Protein AF-A0A1I7JGV8-F1 (afdb_monomer_lite)

Radius of gyration: 15.73 Å; chains: 1; bounding box: 42×39×40 Å

Sequence (143 aa):
MYENLFVYALLYSVGYDTIQQYRELLDAIVLANPKDYEAMELQDMSDKETILHTLAIMDSVDFDKDSFGQKLMGALKEIYEGISDITVFGNRMYELWNHLPGRFNMEEPFYTLSYADDCLSIGDEKQCRELYEKSFGFYGDCE

Secondary structure (DSSP, 8-state):
-THHHHHHHHHHHTT---HHHHHHHHHHHHHH-TT-HHHHHHHHS-HHHHHHHHHHHHHHS---HHHHHHHHHHHHHHHHHT-S-HHHHHHHHHHHHHTS-TTTTTSTTTGGGGTTTGGGGGT-HHHHHHHHHHHHHTTT---

Foldseek 3Di:
DCLLLLLLLLCVVLPHPSLVVNLVVLVVVCVVPVPPVLSVVLNPDDSVVSSVVSLVVQQVDDDDPLVSLLSNLQVLVVVVVPDPDVLSSLVSLLVSLVSHHPVPSVDPPNVLSNCLCVCVVVPPVVSSVVSSVCSSCVSVPPD

Structure (mmCIF, N/CA/C/O backbone):
data_AF-A0A1I7JGV8-F1
#
_entry.id   AF-A0A1I7JGV8-F1
#
loop_
_atom_site.group_PDB
_atom_site.id
_atom_site.type_symbol
_atom_site.label_atom_id
_atom_site.label_alt_id
_atom_site.label_comp_id
_atom_site.label_asym_id
_atom_site.label_entity_id
_atom_site.label_seq_id
_atom_site.pdbx_PDB_ins_code
_atom_site.Cartn_x
_atom_site.Cartn_y
_atom_site.Cartn_z
_atom_site.occupancy
_atom_site.B_iso_or_equiv
_atom_site.auth_seq_id
_atom_site.auth_comp_id
_atom_site.auth_asym_id
_atom_site.auth_atom_id
_atom_site.pdbx_PDB_model_num
ATOM 1 N N . MET A 1 1 ? -9.110 -7.107 10.269 1.00 62.59 1 MET A N 1
ATOM 2 C CA . MET A 1 1 ? -10.172 -6.221 9.730 1.00 62.59 1 MET A CA 1
ATOM 3 C C . MET A 1 1 ? -9.623 -4.860 9.297 1.00 62.59 1 MET A C 1
ATOM 5 O O . MET A 1 1 ? -10.015 -4.379 8.241 1.00 62.59 1 MET A O 1
ATOM 9 N N . TYR A 1 2 ? -8.701 -4.269 10.065 1.00 84.69 2 TYR A N 1
ATOM 10 C CA . TYR A 1 2 ? -8.043 -2.999 9.739 1.00 84.69 2 TYR A CA 1
ATOM 11 C C . TYR A 1 2 ? -7.034 -3.072 8.580 1.00 84.69 2 TYR A C 1
ATOM 13 O O . TYR A 1 2 ? -6.647 -2.036 8.056 1.00 84.69 2 TYR A O 1
ATOM 21 N N . GLU A 1 3 ? -6.630 -4.260 8.119 1.00 91.81 3 GLU A N 1
ATOM 22 C CA . GLU A 1 3 ? -5.587 -4.396 7.092 1.00 91.81 3 GLU A CA 1
ATOM 23 C C . GLU A 1 3 ? -5.988 -3.723 5.775 1.00 91.81 3 GLU A C 1
ATOM 25 O O . GLU A 1 3 ? -5.160 -3.077 5.145 1.00 91.81 3 GLU A O 1
ATOM 30 N N . ASN A 1 4 ? -7.264 -3.804 5.380 1.00 93.38 4 ASN A N 1
ATOM 31 C CA . ASN A 1 4 ? -7.751 -3.082 4.200 1.00 93.38 4 ASN A CA 1
ATOM 32 C C . ASN A 1 4 ? -7.742 -1.554 4.411 1.00 93.38 4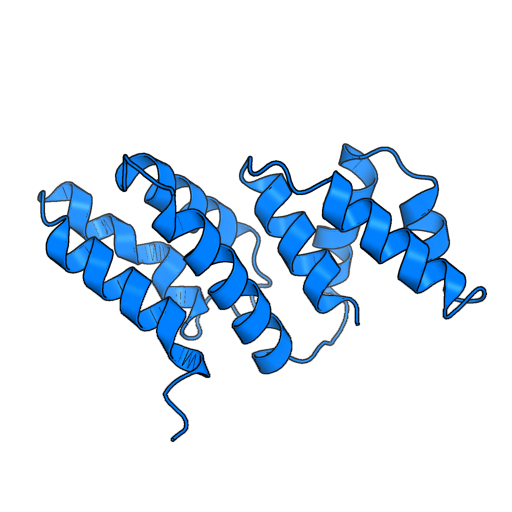 ASN A C 1
ATOM 34 O O . ASN A 1 4 ? -7.448 -0.826 3.468 1.00 93.38 4 ASN A O 1
ATOM 38 N N . LEU A 1 5 ? -8.008 -1.057 5.631 1.00 94.38 5 LEU A N 1
ATOM 39 C CA . LEU A 1 5 ? -7.880 0.377 5.935 1.00 94.38 5 LEU A CA 1
ATOM 40 C C . LEU A 1 5 ? -6.424 0.829 5.811 1.00 94.38 5 LEU A C 1
ATOM 42 O O . LEU A 1 5 ? -6.168 1.872 5.217 1.00 94.38 5 LEU A O 1
ATOM 46 N N . PHE A 1 6 ? -5.475 0.028 6.305 1.00 95.56 6 PHE A N 1
ATOM 47 C CA . PHE A 1 6 ? -4.044 0.301 6.155 1.00 95.56 6 PHE A CA 1
ATOM 48 C C . PHE A 1 6 ? -3.622 0.336 4.687 1.00 95.56 6 PHE A C 1
ATOM 50 O O . PHE A 1 6 ? -2.924 1.260 4.280 1.00 95.56 6 PHE A O 1
ATOM 57 N N . VAL A 1 7 ? -4.092 -0.616 3.874 1.00 96.50 7 VAL A N 1
ATOM 58 C CA . VAL A 1 7 ? -3.827 -0.624 2.427 1.00 96.50 7 VAL A CA 1
ATOM 59 C C . VAL A 1 7 ? -4.367 0.642 1.768 1.00 96.50 7 VAL A C 1
ATOM 61 O O . VAL A 1 7 ? -3.617 1.332 1.082 1.00 96.50 7 VAL A O 1
ATOM 64 N N . TYR A 1 8 ? -5.630 1.005 2.000 1.00 96.56 8 TYR A N 1
ATOM 65 C CA . TYR A 1 8 ? -6.187 2.218 1.400 1.00 96.56 8 TYR A CA 1
ATOM 66 C C . TYR A 1 8 ? -5.493 3.490 1.890 1.00 96.56 8 TYR A C 1
ATOM 68 O O . TYR A 1 8 ? -5.273 4.387 1.080 1.00 96.56 8 TYR A O 1
ATOM 76 N N . ALA A 1 9 ? -5.097 3.553 3.163 1.00 96.19 9 ALA A N 1
ATOM 77 C CA . ALA A 1 9 ? -4.347 4.674 3.718 1.00 96.19 9 ALA A CA 1
ATOM 78 C C . ALA A 1 9 ? -2.960 4.832 3.078 1.00 96.19 9 ALA A C 1
ATOM 80 O O . ALA A 1 9 ? -2.578 5.945 2.718 1.00 96.19 9 ALA A O 1
ATOM 81 N N . LEU A 1 10 ? -2.237 3.725 2.880 1.00 96.06 10 LEU A N 1
ATOM 82 C CA . LEU A 1 10 ? -0.943 3.702 2.193 1.00 96.06 10 LEU A CA 1
ATOM 83 C C . LEU A 1 10 ? -1.059 4.105 0.723 1.00 96.06 10 LEU A C 1
ATOM 85 O O . LEU A 1 10 ? -0.248 4.873 0.218 1.00 96.06 10 LEU A O 1
ATOM 89 N N . LEU A 1 11 ? -2.076 3.607 0.021 1.00 96.81 11 LEU A N 1
ATOM 90 C CA . LEU A 1 11 ? -2.309 3.979 -1.373 1.00 96.81 11 LEU A CA 1
ATOM 91 C C . LEU A 1 11 ? -2.657 5.468 -1.497 1.00 96.81 11 LEU A C 1
ATOM 93 O O . LEU A 1 11 ? -2.135 6.152 -2.379 1.00 96.81 11 LEU A O 1
ATOM 97 N N . TYR A 1 12 ? -3.473 5.988 -0.578 1.00 96.38 12 TYR A N 1
ATOM 98 C CA . TYR A 1 12 ? -3.808 7.406 -0.538 1.00 96.38 12 TYR A CA 1
ATOM 99 C C . TYR A 1 12 ? -2.589 8.286 -0.266 1.00 96.38 12 TYR A C 1
ATOM 101 O O . TYR A 1 12 ? -2.426 9.325 -0.909 1.00 96.38 12 TYR A O 1
ATOM 109 N N . SER A 1 13 ? -1.702 7.876 0.649 1.00 94.81 13 SER A N 1
ATOM 110 C CA . SER A 1 13 ? -0.524 8.675 0.999 1.00 94.81 13 SER A CA 1
ATOM 111 C C . SER A 1 13 ? 0.459 8.848 -0.160 1.00 94.81 13 SER A C 1
ATOM 113 O O . SER A 1 13 ? 1.113 9.885 -0.230 1.00 94.81 13 SER A O 1
ATOM 115 N N . VAL A 1 14 ? 0.492 7.905 -1.107 1.00 94.81 14 VAL A N 1
ATOM 116 C CA . VAL A 1 14 ? 1.324 7.974 -2.325 1.00 94.81 14 VAL A CA 1
ATOM 117 C C . VAL A 1 14 ? 0.566 8.462 -3.567 1.00 94.81 14 VAL A C 1
ATOM 119 O O . VAL A 1 14 ? 1.040 8.349 -4.701 1.00 94.81 14 VAL A O 1
ATOM 122 N N . GLY A 1 15 ? -0.628 9.030 -3.370 1.00 92.94 15 GLY A N 1
ATOM 123 C CA . GLY A 1 15 ? -1.368 9.754 -4.404 1.00 92.94 15 GLY A CA 1
ATOM 124 C C . GLY A 1 15 ? -2.328 8.917 -5.252 1.00 92.94 15 GLY A C 1
ATOM 125 O O . GLY A 1 15 ? -2.683 9.353 -6.352 1.00 92.94 15 GLY A O 1
ATOM 126 N N . TYR A 1 16 ? -2.756 7.742 -4.782 1.00 94.06 16 TYR A N 1
ATOM 127 C CA . TYR A 1 16 ? -3.896 7.025 -5.362 1.00 94.06 16 TYR A CA 1
ATOM 128 C C . TYR A 1 16 ? -5.209 7.460 -4.701 1.00 94.06 16 TYR A C 1
ATOM 130 O O . TYR A 1 16 ? -5.283 7.639 -3.491 1.00 94.06 16 TYR A O 1
ATOM 138 N N . ASP A 1 17 ? -6.271 7.627 -5.488 1.00 93.38 17 ASP A N 1
ATOM 139 C CA . ASP A 1 17 ? -7.570 8.057 -4.965 1.00 93.38 17 ASP A CA 1
ATOM 140 C C . ASP A 1 17 ? -8.362 6.862 -4.408 1.00 93.38 17 ASP A C 1
ATOM 142 O O . ASP A 1 17 ? -9.142 6.219 -5.111 1.00 93.38 17 ASP A O 1
ATOM 146 N N . THR A 1 18 ? -8.090 6.521 -3.147 1.00 95.25 18 THR A N 1
ATOM 147 C CA . THR A 1 18 ? -8.711 5.403 -2.410 1.00 95.25 18 THR A CA 1
ATOM 148 C C . THR A 1 18 ? -9.590 5.866 -1.246 1.00 95.25 18 THR A C 1
ATOM 150 O O . THR A 1 18 ? -10.040 5.047 -0.439 1.00 95.25 18 THR A O 1
ATOM 153 N N . ILE A 1 19 ? -9.839 7.177 -1.122 1.00 94.88 19 ILE A N 1
ATOM 154 C CA . ILE A 1 19 ? -10.529 7.742 0.046 1.00 94.88 19 ILE A CA 1
ATOM 155 C C . ILE A 1 19 ? -11.975 7.259 0.150 1.00 94.88 19 ILE A C 1
ATOM 157 O O . ILE A 1 19 ? -12.456 6.988 1.247 1.00 94.88 19 ILE A O 1
ATOM 161 N N . GLN A 1 20 ? -12.657 7.081 -0.982 1.00 95.31 20 GLN A N 1
ATOM 162 C CA . GLN A 1 20 ? -14.035 6.599 -0.994 1.00 95.31 20 GLN A CA 1
ATOM 163 C C . GLN A 1 20 ? -14.121 5.168 -0.441 1.00 95.31 20 GLN A C 1
ATOM 165 O O . GLN A 1 20 ? -14.919 4.898 0.452 1.00 95.31 20 GLN A O 1
ATOM 170 N N . GLN A 1 21 ? -13.249 4.272 -0.909 1.00 95.44 21 GLN A N 1
ATOM 171 C CA . GLN A 1 21 ? -13.165 2.883 -0.452 1.00 95.44 21 GLN A CA 1
ATOM 172 C C . GLN A 1 21 ? -12.765 2.807 1.025 1.00 95.44 21 GLN A C 1
ATOM 174 O O . GLN A 1 21 ? -13.291 1.980 1.770 1.00 95.44 21 GLN A O 1
ATOM 179 N N . TYR A 1 22 ? -11.859 3.690 1.458 1.00 96.12 22 TYR A N 1
ATOM 180 C CA . TYR A 1 22 ? -11.487 3.833 2.861 1.00 96.12 22 TYR A CA 1
ATOM 181 C C . TYR A 1 22 ? -12.702 4.197 3.725 1.00 96.12 22 TYR A C 1
ATOM 183 O O . TYR A 1 22 ? -12.970 3.520 4.716 1.00 96.12 22 TYR A O 1
ATOM 191 N N . ARG A 1 23 ? -13.464 5.228 3.335 1.00 94.94 23 ARG A N 1
ATOM 192 C CA . ARG A 1 23 ? -14.639 5.704 4.082 1.00 94.94 23 ARG A CA 1
ATOM 193 C C . ARG A 1 23 ? -15.748 4.659 4.139 1.00 94.94 23 ARG A C 1
ATOM 195 O O . ARG A 1 23 ? -16.258 4.386 5.218 1.00 94.94 23 ARG A O 1
ATOM 202 N N . GLU A 1 24 ? -16.062 4.016 3.017 1.00 95.38 24 GLU A N 1
ATOM 203 C CA . GLU A 1 24 ? -17.071 2.950 2.967 1.00 95.38 24 GLU A CA 1
ATOM 204 C C . GLU A 1 24 ? -16.704 1.763 3.867 1.00 95.38 24 GLU A C 1
ATOM 206 O O . GLU A 1 24 ? -17.558 1.210 4.566 1.00 95.38 24 GLU A O 1
ATOM 211 N N . LEU A 1 25 ? -15.424 1.378 3.884 1.00 94.56 25 LEU A N 1
ATOM 212 C CA . LEU A 1 25 ? -14.943 0.324 4.769 1.00 94.56 25 LEU A CA 1
ATOM 213 C C . LEU A 1 25 ? -14.994 0.748 6.240 1.00 94.56 25 LEU A C 1
ATOM 215 O O . LEU A 1 25 ? -15.384 -0.053 7.090 1.00 94.56 25 LEU A O 1
ATOM 219 N N . LEU A 1 26 ? -14.606 1.986 6.544 1.00 94.44 26 LEU A N 1
ATOM 220 C CA . LEU A 1 26 ? -14.644 2.523 7.899 1.00 94.44 26 LEU A CA 1
ATOM 221 C C . LEU A 1 26 ? -16.079 2.554 8.439 1.00 94.44 26 LEU A C 1
ATOM 223 O O . LEU A 1 26 ? -16.329 2.065 9.541 1.00 94.44 26 LEU A O 1
ATOM 227 N N . ASP A 1 27 ? -17.035 3.012 7.630 1.00 93.94 27 ASP A N 1
ATOM 228 C CA . ASP A 1 27 ? -18.460 2.996 7.962 1.00 93.94 27 ASP A CA 1
ATOM 229 C C . ASP A 1 27 ? -18.951 1.570 8.247 1.00 93.94 27 ASP A C 1
ATOM 231 O O . ASP A 1 27 ? -19.654 1.329 9.232 1.00 93.94 27 ASP A O 1
ATOM 235 N N . ALA A 1 28 ? -18.545 0.594 7.428 1.00 93.31 28 ALA A N 1
ATOM 236 C CA . ALA A 1 28 ? -18.888 -0.809 7.645 1.00 93.31 28 ALA A CA 1
ATOM 237 C C . ALA A 1 28 ? -18.313 -1.361 8.964 1.00 93.31 28 ALA A C 1
ATOM 239 O O . ALA A 1 28 ? -18.993 -2.129 9.650 1.00 93.31 28 ALA A O 1
ATOM 240 N N . ILE A 1 29 ? -17.095 -0.958 9.345 1.00 91.75 29 ILE A N 1
ATOM 241 C CA . ILE A 1 29 ? -16.462 -1.348 10.616 1.00 91.75 29 ILE A CA 1
ATOM 242 C C . ILE A 1 29 ? -17.224 -0.754 11.804 1.00 91.75 29 ILE A C 1
ATOM 244 O O . ILE A 1 29 ? -17.573 -1.493 12.726 1.00 91.75 29 ILE A O 1
ATOM 248 N N . VAL A 1 30 ? -17.547 0.542 11.760 1.00 91.75 30 VAL A N 1
ATOM 249 C CA . VAL A 1 30 ? -18.326 1.221 12.811 1.00 91.75 30 VAL A CA 1
ATOM 250 C C . VAL A 1 30 ? -19.714 0.591 12.960 1.00 91.75 30 VAL A C 1
ATOM 252 O O . VAL A 1 30 ? -20.175 0.349 14.078 1.00 91.75 30 VAL A O 1
ATOM 255 N N . LEU A 1 31 ? -20.377 0.254 11.848 1.00 91.75 31 LEU A N 1
ATOM 256 C CA . LEU A 1 31 ? -21.674 -0.429 11.864 1.00 91.75 31 LEU A CA 1
ATOM 257 C C . LEU A 1 31 ? -21.588 -1.843 12.451 1.00 91.75 31 LEU A C 1
ATOM 259 O O . LEU A 1 31 ? -22.480 -2.254 13.198 1.00 91.75 31 LEU A O 1
ATOM 263 N N . ALA A 1 32 ? -20.535 -2.594 12.120 1.00 91.81 32 ALA A N 1
ATOM 264 C CA . ALA A 1 32 ? -20.332 -3.950 12.622 1.00 91.81 32 ALA A CA 1
ATOM 265 C C . ALA A 1 32 ? -19.965 -3.973 14.114 1.00 91.81 32 ALA A C 1
ATOM 267 O O . ALA A 1 32 ? -20.376 -4.887 14.835 1.00 91.81 32 ALA A O 1
ATOM 268 N N . ASN A 1 33 ? -19.218 -2.973 14.589 1.00 89.44 33 ASN A N 1
ATOM 269 C CA . ASN A 1 33 ? -18.832 -2.837 15.988 1.00 89.44 33 ASN A CA 1
ATOM 270 C C . ASN A 1 33 ? -18.983 -1.387 16.492 1.00 89.44 33 ASN A C 1
ATOM 272 O O . ASN A 1 33 ? -17.996 -0.659 16.585 1.00 89.44 33 ASN A O 1
ATOM 276 N N . PRO A 1 34 ? -20.182 -0.988 16.957 1.00 84.44 34 PRO A N 1
ATOM 277 C CA . PRO A 1 34 ? -20.443 0.369 17.458 1.00 84.44 34 PRO A CA 1
ATOM 278 C C . PRO A 1 34 ? -19.713 0.748 18.758 1.00 84.44 34 PRO A C 1
ATOM 280 O O . PRO A 1 34 ? -19.976 1.802 19.329 1.00 84.44 34 PRO A O 1
ATOM 283 N N . LYS A 1 35 ? -18.875 -0.143 19.302 1.00 89.19 35 LYS A N 1
ATOM 284 C CA . LYS A 1 35 ? -18.022 0.114 20.474 1.00 89.19 35 LYS A CA 1
ATOM 285 C C . LYS A 1 35 ? -16.550 0.261 20.100 1.00 89.19 35 LYS A C 1
ATOM 287 O O . LYS A 1 35 ? -15.708 0.354 20.991 1.00 89.19 35 LYS A O 1
ATOM 292 N N . ASP A 1 36 ? -16.239 0.220 18.811 1.00 88.62 36 ASP A N 1
ATOM 293 C CA . ASP A 1 36 ? -14.904 0.492 18.314 1.00 88.62 36 ASP A CA 1
ATOM 294 C C . ASP A 1 36 ? -14.669 2.006 18.290 1.00 88.62 36 ASP A C 1
ATOM 296 O O . ASP A 1 36 ? -14.962 2.688 17.309 1.00 88.62 36 ASP A O 1
ATOM 300 N N . TYR A 1 37 ? -14.209 2.542 19.422 1.00 88.50 37 TYR A N 1
ATOM 301 C CA . TYR A 1 37 ? -13.976 3.978 19.580 1.00 88.50 37 TYR A CA 1
ATOM 302 C C . TYR A 1 37 ? -12.923 4.509 18.601 1.00 88.50 37 TYR A C 1
ATOM 304 O O . TYR A 1 37 ? -13.065 5.633 18.140 1.00 88.50 37 TYR A O 1
ATOM 312 N N . GLU A 1 38 ? -11.932 3.693 18.229 1.00 89.38 38 GLU A N 1
ATOM 313 C CA . GLU A 1 38 ? -10.899 4.068 17.257 1.00 89.38 38 GLU A CA 1
ATOM 314 C C . GLU A 1 38 ? -11.520 4.310 15.874 1.00 89.38 38 GLU A C 1
ATOM 316 O O . GLU A 1 38 ? -11.322 5.358 15.263 1.00 89.38 38 GLU A O 1
ATOM 321 N N . ALA A 1 39 ? -12.350 3.372 15.404 1.00 89.56 39 ALA A N 1
ATOM 322 C CA . ALA A 1 39 ? -13.051 3.516 14.130 1.00 89.56 39 ALA A CA 1
ATOM 323 C C . ALA A 1 39 ? -14.029 4.704 14.129 1.00 89.56 39 ALA A C 1
ATOM 325 O O . ALA A 1 39 ? -14.164 5.396 13.121 1.00 89.56 39 ALA A O 1
ATOM 326 N N . MET A 1 40 ? -14.701 4.956 15.256 1.00 90.69 40 MET A N 1
ATOM 327 C CA . MET A 1 40 ? -15.593 6.109 15.396 1.00 90.69 40 MET A CA 1
ATOM 328 C C . MET A 1 40 ? -14.827 7.435 15.346 1.00 90.69 40 MET A C 1
ATOM 330 O O . MET A 1 40 ? -15.235 8.344 14.630 1.00 90.69 40 MET A O 1
ATOM 334 N N . GLU A 1 41 ? -13.702 7.543 16.057 1.00 91.69 41 GLU A N 1
ATOM 335 C CA . GLU A 1 41 ? -12.859 8.742 16.019 1.00 91.69 41 GLU A CA 1
ATOM 336 C C . GLU A 1 41 ? -12.342 9.014 14.601 1.00 91.69 41 GLU A C 1
ATOM 338 O O . GLU A 1 41 ? -12.434 10.142 14.117 1.00 91.69 41 GLU A O 1
ATOM 343 N N . LEU A 1 42 ? -11.879 7.978 13.895 1.00 92.62 42 LEU A N 1
ATOM 344 C CA . LEU A 1 42 ? -11.450 8.078 12.497 1.00 92.62 42 LEU A CA 1
ATOM 345 C C . LEU A 1 42 ? -12.564 8.582 11.563 1.00 92.62 42 LEU A C 1
ATOM 347 O O . LEU A 1 42 ? -12.274 9.286 10.588 1.00 92.62 42 LEU A O 1
ATOM 351 N N . GLN A 1 43 ? -13.824 8.222 11.831 1.00 91.69 43 GLN A N 1
ATOM 352 C CA . GLN A 1 43 ? -14.976 8.603 11.008 1.00 91.69 43 GLN A CA 1
ATOM 353 C C . GLN A 1 43 ? -15.237 10.114 11.078 1.00 91.69 43 GLN A C 1
ATOM 355 O O . GLN A 1 43 ? -15.530 10.727 10.050 1.00 91.69 43 GLN A O 1
ATOM 360 N N . ASP A 1 44 ? -15.053 10.713 12.255 1.00 90.75 44 ASP A N 1
ATOM 361 C CA . ASP A 1 44 ? -15.298 12.137 12.513 1.00 90.75 44 ASP A CA 1
ATOM 362 C C . ASP A 1 44 ? -14.164 13.065 12.017 1.00 90.75 44 ASP A C 1
ATOM 364 O O . ASP A 1 44 ? -14.343 14.283 11.925 1.00 90.75 44 ASP A O 1
ATOM 368 N N . MET A 1 45 ? -12.994 12.513 11.681 1.00 93.69 45 MET A N 1
ATOM 369 C CA . MET A 1 45 ? -11.831 13.260 11.180 1.00 93.69 45 MET A CA 1
ATOM 370 C C . MET A 1 45 ? -11.953 13.641 9.697 1.00 93.69 45 MET A C 1
ATOM 372 O O . MET A 1 45 ? -12.615 12.961 8.909 1.00 93.69 45 MET A O 1
ATOM 376 N N . SER A 1 46 ? -11.237 14.689 9.266 1.00 94.56 46 SER A N 1
ATOM 377 C CA . SER A 1 46 ? -11.088 14.988 7.833 1.00 94.56 46 SER A CA 1
ATOM 378 C C . SER A 1 46 ? -10.277 13.911 7.102 1.00 94.56 46 SER A C 1
ATOM 380 O O . SER A 1 46 ? -9.534 13.150 7.717 1.00 94.56 46 SER A O 1
ATOM 382 N N . ASP A 1 47 ? -10.372 13.863 5.769 1.00 93.06 47 ASP A N 1
ATOM 383 C CA . ASP A 1 47 ? -9.697 12.834 4.960 1.00 93.06 47 ASP A CA 1
ATOM 384 C C . ASP A 1 47 ? -8.179 12.804 5.169 1.00 93.06 47 ASP A C 1
ATOM 386 O O . ASP A 1 47 ? -7.562 11.748 5.183 1.00 93.06 47 ASP A O 1
ATOM 390 N N . LYS A 1 48 ? -7.542 13.959 5.372 1.00 92.25 48 LYS A N 1
ATOM 391 C CA . LYS A 1 48 ? -6.097 13.990 5.633 1.00 92.25 48 LYS A CA 1
ATOM 392 C C . LYS A 1 48 ? -5.758 13.497 7.034 1.00 92.25 48 LYS A C 1
ATOM 394 O O . LYS A 1 48 ? -4.784 12.773 7.204 1.00 92.25 48 LYS A O 1
ATOM 399 N N . GLU A 1 49 ? -6.543 13.905 8.025 1.00 94.06 49 GLU A N 1
ATOM 400 C CA . GLU A 1 49 ? -6.324 13.536 9.424 1.00 94.06 49 GLU A CA 1
ATOM 401 C C . GLU A 1 49 ? -6.550 12.041 9.637 1.00 94.06 49 GLU A C 1
ATOM 403 O O . GLU A 1 49 ? -5.695 11.383 10.219 1.00 94.06 49 GLU A O 1
ATOM 408 N N . THR A 1 50 ? -7.634 11.489 9.083 1.00 94.94 50 THR A N 1
ATOM 409 C CA . THR A 1 50 ? -7.981 10.069 9.230 1.00 94.94 50 THR A CA 1
ATOM 410 C C . THR A 1 50 ? -6.904 9.160 8.625 1.00 94.94 50 THR A C 1
ATOM 412 O O . THR A 1 50 ? -6.505 8.165 9.231 1.00 94.94 50 THR A O 1
ATOM 415 N N . ILE A 1 51 ? -6.333 9.542 7.475 1.00 95.19 51 ILE A N 1
ATOM 416 C CA . ILE A 1 51 ? -5.263 8.775 6.824 1.00 95.19 51 ILE A CA 1
ATOM 417 C C . ILE A 1 51 ? -3.968 8.855 7.634 1.00 95.19 51 ILE A C 1
ATOM 419 O O . ILE A 1 51 ? -3.353 7.824 7.899 1.00 95.19 51 ILE A O 1
ATOM 423 N N . LEU A 1 52 ? -3.566 10.054 8.072 1.00 93.69 52 LEU A N 1
ATOM 424 C CA . LEU A 1 52 ? -2.370 10.221 8.905 1.00 93.69 52 LEU A CA 1
ATOM 425 C C . LEU A 1 52 ? -2.481 9.439 10.216 1.00 93.69 52 LEU A C 1
ATOM 427 O O . LEU A 1 52 ? -1.528 8.773 10.615 1.00 93.69 52 LEU A O 1
ATOM 431 N N . HIS A 1 53 ? -3.648 9.489 10.857 1.00 94.38 53 HIS A N 1
ATOM 432 C CA . HIS A 1 53 ? -3.918 8.744 12.081 1.00 94.38 53 HIS A CA 1
ATOM 433 C C . HIS A 1 53 ? -3.875 7.235 11.832 1.00 94.38 53 HIS A C 1
ATOM 435 O O . HIS A 1 53 ? -3.210 6.513 12.568 1.00 94.38 53 HIS A O 1
ATOM 441 N N . THR A 1 54 ? -4.474 6.765 10.733 1.00 94.19 54 THR A N 1
ATOM 442 C CA . THR A 1 54 ? -4.434 5.351 10.323 1.00 94.19 54 THR A CA 1
ATOM 443 C C . THR A 1 54 ? -3.005 4.843 10.123 1.00 94.19 54 THR A C 1
ATOM 445 O O . THR A 1 54 ? -2.666 3.750 10.578 1.00 94.19 54 THR A O 1
ATOM 448 N N . LEU A 1 55 ? -2.148 5.630 9.467 1.00 93.06 55 LEU A N 1
ATOM 449 C CA . LEU A 1 55 ? -0.739 5.275 9.283 1.00 93.06 55 LEU A CA 1
ATOM 450 C C . LEU A 1 55 ? 0.014 5.247 10.620 1.00 93.06 55 LEU A C 1
ATOM 452 O O . LEU A 1 55 ? 0.819 4.349 10.845 1.00 93.06 55 LEU A O 1
ATOM 456 N N . ALA A 1 56 ? -0.282 6.178 11.531 1.00 91.31 56 ALA A N 1
ATOM 457 C CA . ALA A 1 56 ? 0.337 6.209 12.853 1.00 91.31 56 ALA A CA 1
ATOM 458 C C . ALA A 1 56 ? -0.045 4.991 13.712 1.00 91.31 56 ALA A C 1
ATOM 460 O O . ALA A 1 56 ? 0.816 4.395 14.361 1.00 91.31 56 ALA A O 1
ATOM 461 N N . ILE A 1 57 ? -1.319 4.583 13.706 1.00 90.50 57 ILE A N 1
ATOM 462 C CA . ILE A 1 57 ? -1.754 3.410 14.477 1.00 90.50 57 ILE A CA 1
ATOM 463 C C . ILE A 1 57 ? -1.230 2.103 13.875 1.00 90.50 57 ILE A C 1
ATOM 465 O O . ILE A 1 57 ? -0.961 1.171 14.634 1.00 90.50 57 ILE A O 1
ATOM 469 N N . MET A 1 58 ? -1.018 2.040 12.554 1.00 91.12 58 MET A N 1
ATOM 470 C CA . MET A 1 58 ? -0.489 0.860 11.858 1.00 91.12 58 MET A CA 1
ATOM 471 C C . MET A 1 58 ? 0.851 0.390 12.452 1.00 91.12 58 MET A C 1
ATOM 473 O O . MET A 1 58 ? 1.063 -0.811 12.612 1.00 91.12 58 MET A O 1
ATOM 477 N N . ASP A 1 59 ? 1.726 1.317 12.850 1.00 85.00 59 ASP A N 1
ATOM 478 C CA . ASP A 1 59 ? 3.004 0.990 13.498 1.00 85.00 59 ASP A CA 1
ATOM 479 C C . ASP A 1 59 ? 2.841 0.415 14.912 1.00 85.00 59 ASP A C 1
ATOM 481 O O . ASP A 1 59 ? 3.669 -0.371 15.378 1.00 85.00 59 ASP A O 1
ATOM 485 N N . SER A 1 60 ? 1.772 0.801 15.608 1.00 84.25 60 SER A N 1
ATOM 486 C CA . SER A 1 60 ? 1.551 0.464 17.019 1.00 84.25 60 SER A CA 1
ATOM 487 C C . SER A 1 60 ? 0.684 -0.777 17.238 1.00 84.25 60 SER A C 1
ATOM 489 O O . SER A 1 60 ? 0.833 -1.469 18.246 1.00 84.25 60 SER A O 1
ATOM 491 N N . VAL A 1 61 ? -0.216 -1.069 16.301 1.00 86.75 61 VAL A N 1
ATOM 492 C CA . VAL A 1 61 ? -1.176 -2.172 16.388 1.00 86.75 61 VAL A CA 1
ATOM 493 C C . VAL A 1 61 ? -0.548 -3.434 15.817 1.00 86.75 61 VAL A C 1
ATOM 495 O O . VAL A 1 61 ? 0.156 -3.373 14.815 1.00 86.75 61 VAL A O 1
ATOM 498 N N . ASP A 1 62 ? -0.791 -4.584 16.438 1.00 86.75 62 ASP A N 1
ATOM 499 C CA . ASP A 1 62 ? -0.414 -5.878 15.869 1.00 86.75 62 ASP A CA 1
ATOM 500 C C . ASP A 1 62 ? -1.501 -6.367 14.903 1.00 86.75 62 ASP A C 1
ATOM 502 O O . ASP A 1 62 ? -2.695 -6.278 15.201 1.00 86.75 62 ASP A O 1
ATOM 506 N N . PHE A 1 63 ? -1.100 -6.857 13.735 1.00 89.38 63 PHE A N 1
ATOM 507 C CA . PHE A 1 63 ? -2.015 -7.381 12.726 1.00 89.38 63 PHE A CA 1
ATOM 508 C C . PHE A 1 63 ? -1.338 -8.447 11.874 1.00 89.38 63 PHE A C 1
ATOM 510 O O . PHE A 1 63 ? -0.112 -8.533 11.800 1.00 89.38 63 PHE A O 1
ATOM 517 N N . ASP A 1 64 ? -2.157 -9.265 11.219 1.00 91.19 64 ASP A N 1
ATOM 518 C CA . ASP A 1 64 ? -1.672 -10.379 10.419 1.00 91.19 64 ASP A CA 1
ATOM 519 C C . ASP A 1 64 ? -0.937 -9.864 9.169 1.00 91.19 64 ASP A C 1
ATOM 521 O O . ASP A 1 64 ? -1.533 -9.276 8.259 1.00 91.19 64 ASP A O 1
ATOM 525 N N . LYS A 1 65 ? 0.383 -10.072 9.157 1.00 90.88 65 LYS A N 1
ATOM 526 C CA . LYS A 1 65 ? 1.286 -9.613 8.097 1.00 90.88 65 LYS A CA 1
ATOM 527 C C . LYS A 1 65 ? 0.961 -10.244 6.745 1.00 90.88 65 LYS A C 1
ATOM 529 O O . LYS A 1 65 ? 1.002 -9.536 5.744 1.00 90.88 65 LYS A O 1
ATOM 534 N N . ASP A 1 66 ? 0.634 -11.532 6.703 1.00 91.56 66 ASP A N 1
ATOM 535 C CA . ASP A 1 66 ? 0.393 -12.251 5.447 1.00 91.56 66 ASP A CA 1
ATOM 536 C C . ASP A 1 66 ? -0.945 -11.823 4.836 1.00 91.56 66 ASP A C 1
ATOM 538 O O . ASP A 1 66 ? -1.036 -11.515 3.651 1.00 91.56 66 ASP A O 1
ATOM 542 N N . SER A 1 67 ? -1.970 -11.687 5.676 1.00 92.81 67 SER A N 1
ATOM 543 C CA . SER A 1 67 ? -3.279 -11.123 5.347 1.00 92.81 67 SER A CA 1
ATOM 544 C C . SER A 1 67 ? -3.174 -9.689 4.829 1.00 92.81 67 SER A C 1
ATOM 546 O O . SER A 1 67 ? -3.880 -9.332 3.882 1.00 92.81 67 SER A O 1
ATOM 548 N N . PHE A 1 68 ? -2.322 -8.859 5.439 1.00 94.25 68 PHE A N 1
ATOM 549 C CA . PHE A 1 68 ? -2.043 -7.501 4.974 1.00 94.25 68 PHE A CA 1
ATOM 550 C C . PHE A 1 68 ? -1.269 -7.500 3.655 1.00 94.25 68 PHE A C 1
ATOM 552 O O . PHE A 1 68 ? -1.673 -6.820 2.714 1.00 94.25 68 PHE A O 1
ATOM 559 N N . GLY A 1 69 ? -0.199 -8.288 3.563 1.00 94.25 69 GLY A N 1
ATOM 560 C CA . GLY A 1 69 ? 0.627 -8.390 2.368 1.00 94.25 69 GLY A CA 1
ATOM 561 C C . GLY A 1 69 ? -0.167 -8.870 1.162 1.00 94.25 69 GLY A C 1
ATOM 562 O O . GLY A 1 69 ? -0.091 -8.251 0.107 1.00 94.25 69 GLY A O 1
ATOM 563 N N . GLN A 1 70 ? -1.012 -9.888 1.327 1.00 94.75 70 GLN A N 1
ATOM 564 C CA . GLN A 1 70 ? -1.893 -10.374 0.267 1.00 94.75 70 GLN A CA 1
ATOM 565 C C . GLN A 1 70 ? -2.821 -9.268 -0.255 1.00 94.75 70 GLN A C 1
ATOM 567 O O . GLN A 1 70 ? -2.978 -9.113 -1.466 1.00 94.75 70 GLN A O 1
ATOM 572 N N . LYS A 1 71 ? -3.417 -8.475 0.646 1.00 95.38 71 LYS A N 1
ATOM 573 C CA . LYS A 1 71 ? -4.292 -7.351 0.275 1.00 95.38 71 LYS A CA 1
ATOM 574 C C . LYS A 1 71 ? -3.522 -6.246 -0.438 1.00 95.38 71 LYS A C 1
ATOM 576 O O . LYS A 1 71 ? -3.980 -5.766 -1.471 1.00 95.38 71 LYS A O 1
ATOM 581 N N . LEU A 1 72 ? -2.360 -5.864 0.092 1.00 96.38 72 LEU A N 1
ATOM 582 C CA . LEU A 1 72 ? -1.524 -4.819 -0.492 1.00 96.38 72 LEU A CA 1
ATOM 583 C C . LEU A 1 72 ? -1.055 -5.218 -1.893 1.00 96.38 72 LEU A C 1
ATOM 585 O O . LEU A 1 72 ? -1.245 -4.460 -2.837 1.00 96.38 72 LEU A O 1
ATOM 589 N N . MET A 1 73 ? -0.493 -6.418 -2.038 1.00 96.50 73 MET A N 1
ATOM 590 C CA . MET A 1 73 ? 0.011 -6.914 -3.318 1.00 96.50 73 MET A CA 1
ATOM 591 C C . MET A 1 73 ? -1.112 -7.089 -4.345 1.00 96.50 73 MET A C 1
ATOM 593 O O . MET A 1 73 ? -0.927 -6.746 -5.510 1.00 96.50 73 MET A O 1
ATOM 597 N N . GLY A 1 74 ? -2.299 -7.531 -3.916 1.00 95.50 74 GLY A N 1
ATOM 598 C CA . GLY A 1 74 ? -3.487 -7.569 -4.769 1.00 95.50 74 GLY A CA 1
ATOM 599 C C . GLY A 1 74 ? -3.897 -6.182 -5.274 1.00 95.50 74 GLY A C 1
ATOM 600 O O . GLY A 1 74 ? -4.060 -5.995 -6.477 1.00 95.50 74 GLY A O 1
ATOM 601 N N . ALA A 1 75 ? -3.987 -5.192 -4.382 1.00 95.62 75 ALA A N 1
ATOM 602 C CA . ALA A 1 75 ? -4.352 -3.827 -4.758 1.00 95.62 75 ALA A CA 1
ATOM 603 C C . ALA A 1 75 ? -3.304 -3.169 -5.677 1.00 95.62 75 ALA A C 1
ATOM 605 O O . ALA A 1 75 ? -3.650 -2.497 -6.648 1.00 95.62 75 ALA A O 1
ATOM 606 N N . LEU A 1 76 ? -2.013 -3.390 -5.408 1.00 96.25 76 LEU A N 1
ATOM 607 C CA . LEU A 1 76 ? -0.929 -2.889 -6.254 1.00 96.25 76 LEU A CA 1
ATOM 608 C C . LEU A 1 76 ? -0.934 -3.522 -7.643 1.00 96.25 76 LEU A C 1
ATOM 610 O O . LEU A 1 76 ? -0.675 -2.820 -8.619 1.00 96.25 76 LEU A O 1
ATOM 614 N N . LYS A 1 77 ? -1.276 -4.810 -7.747 1.00 95.94 77 LYS A N 1
ATOM 615 C CA . LYS A 1 77 ? -1.436 -5.493 -9.032 1.00 95.94 77 LYS A CA 1
ATOM 616 C C . LYS A 1 77 ? -2.539 -4.855 -9.879 1.00 95.94 77 LYS A C 1
ATOM 618 O O . LYS A 1 77 ? -2.299 -4.565 -11.047 1.00 95.94 77 LYS A O 1
ATOM 623 N N . GLU A 1 78 ? -3.710 -4.592 -9.298 1.00 94.12 78 GLU A N 1
ATOM 624 C CA . GLU A 1 78 ? -4.821 -3.937 -10.011 1.00 94.12 78 GLU A CA 1
ATOM 625 C C . GLU A 1 78 ? -4.426 -2.547 -10.528 1.00 94.12 78 GLU A C 1
ATOM 627 O O . GLU A 1 78 ? -4.732 -2.183 -11.664 1.00 94.12 78 GLU A O 1
ATOM 632 N N . ILE A 1 79 ? -3.691 -1.780 -9.718 1.00 94.44 79 ILE A N 1
ATOM 633 C CA . ILE A 1 79 ? -3.152 -0.479 -10.128 1.00 94.44 79 ILE A CA 1
ATOM 634 C C . ILE A 1 79 ? -2.142 -0.652 -11.267 1.00 94.44 79 ILE A C 1
ATOM 636 O O . ILE A 1 79 ? -2.215 0.067 -12.264 1.00 94.44 79 ILE A O 1
ATOM 640 N N . TYR A 1 80 ? -1.212 -1.601 -11.131 1.00 94.62 80 TYR A N 1
ATOM 641 C CA . TYR A 1 80 ? -0.155 -1.875 -12.103 1.00 94.62 80 TYR A CA 1
ATOM 642 C C . TYR A 1 80 ? -0.709 -2.284 -13.479 1.00 94.62 80 TYR A C 1
ATOM 644 O O . TYR A 1 80 ? -0.191 -1.859 -14.510 1.00 94.62 80 TYR A O 1
ATOM 652 N N . GLU A 1 81 ? -1.801 -3.042 -13.537 1.00 92.12 81 GLU A N 1
ATOM 653 C CA . GLU A 1 81 ? -2.441 -3.407 -14.810 1.00 92.12 81 GLU A CA 1
ATOM 654 C C . GLU A 1 81 ? -2.958 -2.182 -15.594 1.00 92.12 81 GLU A C 1
ATOM 656 O O . GLU A 1 81 ? -3.072 -2.229 -16.821 1.00 92.12 81 GLU A O 1
ATOM 661 N N . GLY A 1 82 ? -3.232 -1.069 -14.906 1.00 89.50 82 GLY A N 1
ATOM 662 C CA . GLY A 1 82 ? -3.695 0.186 -15.498 1.00 89.50 82 GLY A CA 1
ATOM 663 C C . GLY A 1 82 ? -2.602 1.210 -15.824 1.00 89.50 82 GLY A C 1
ATOM 664 O O . GLY A 1 82 ? -2.925 2.260 -16.388 1.00 89.50 82 GLY A O 1
ATOM 665 N N . ILE A 1 83 ? -1.331 0.969 -15.477 1.00 89.75 83 ILE A N 1
ATOM 666 C CA . ILE A 1 83 ? -0.271 1.970 -15.678 1.00 89.75 83 ILE A CA 1
ATOM 667 C C . ILE A 1 83 ? 0.272 1.980 -17.111 1.00 89.75 83 ILE A C 1
ATOM 669 O O . ILE A 1 83 ? 0.540 0.949 -17.723 1.00 89.75 83 ILE A O 1
ATOM 673 N N . SER A 1 84 ? 0.524 3.181 -17.631 1.00 83.19 84 SER A N 1
ATOM 674 C CA . SER A 1 84 ? 1.254 3.371 -18.890 1.00 83.19 84 SER A CA 1
ATOM 675 C C . SER A 1 84 ? 2.751 3.610 -18.683 1.00 83.19 84 SER A C 1
ATOM 677 O O . SER A 1 84 ? 3.546 3.265 -19.551 1.00 83.19 84 SER A O 1
ATOM 679 N N . ASP A 1 85 ? 3.132 4.211 -17.553 1.00 90.88 85 ASP A N 1
ATOM 680 C CA . ASP A 1 85 ? 4.508 4.610 -17.241 1.00 90.88 85 ASP A CA 1
ATOM 681 C C . ASP A 1 85 ? 4.969 3.949 -15.939 1.00 90.88 85 ASP A C 1
ATOM 683 O O . ASP A 1 85 ? 4.470 4.248 -14.850 1.00 90.88 85 ASP A O 1
ATOM 687 N N . ILE A 1 86 ? 5.935 3.041 -16.069 1.00 93.06 86 ILE A N 1
ATOM 688 C CA . ILE A 1 86 ? 6.491 2.290 -14.944 1.00 93.06 86 ILE A CA 1
ATOM 689 C C . ILE A 1 86 ? 7.373 3.143 -14.035 1.00 93.06 86 ILE A C 1
ATOM 691 O O . ILE A 1 86 ? 7.484 2.847 -12.852 1.00 93.06 86 ILE A O 1
ATOM 695 N N . THR A 1 87 ? 7.927 4.243 -14.541 1.00 91.94 87 THR A N 1
ATOM 696 C CA . THR A 1 87 ? 8.743 5.166 -13.745 1.00 91.94 87 THR A CA 1
ATOM 697 C C . THR A 1 87 ? 7.884 5.886 -12.714 1.00 91.94 87 THR A C 1
ATOM 699 O O . THR A 1 87 ? 8.265 6.026 -11.554 1.00 91.94 87 THR A O 1
ATOM 702 N N . VAL A 1 88 ? 6.687 6.330 -13.114 1.00 91.75 88 VAL A N 1
ATOM 703 C CA . VAL A 1 88 ? 5.731 6.962 -12.190 1.00 91.75 88 VAL A CA 1
ATOM 704 C C . VAL A 1 88 ? 5.277 5.969 -11.124 1.00 91.75 88 VAL A C 1
ATOM 706 O O . VAL A 1 88 ? 5.167 6.333 -9.955 1.00 91.75 88 VAL A O 1
ATOM 709 N N . PHE A 1 89 ? 5.039 4.717 -11.516 1.00 94.75 89 PHE A N 1
ATOM 710 C CA . PHE A 1 89 ? 4.680 3.661 -10.578 1.00 94.75 89 PHE A CA 1
ATOM 711 C C . PHE A 1 89 ? 5.816 3.367 -9.594 1.00 94.75 89 PHE A C 1
ATOM 713 O O . PHE A 1 89 ? 5.571 3.376 -8.392 1.00 94.75 89 PHE A O 1
ATOM 720 N N . GLY A 1 90 ? 7.047 3.202 -10.086 1.00 94.62 90 GLY A N 1
ATOM 721 C CA . GLY A 1 90 ? 8.229 2.913 -9.275 1.00 94.62 90 GLY A CA 1
ATOM 722 C C . GLY A 1 90 ? 8.476 3.939 -8.176 1.00 94.62 90 GLY A C 1
ATOM 723 O O . GLY A 1 90 ? 8.507 3.583 -6.999 1.00 94.62 90 GLY A O 1
ATOM 724 N N . ASN A 1 91 ? 8.460 5.227 -8.535 1.00 92.81 91 ASN A N 1
ATOM 725 C CA . ASN A 1 91 ? 8.592 6.315 -7.562 1.00 92.81 91 ASN A CA 1
ATOM 726 C C . ASN A 1 91 ? 7.541 6.228 -6.439 1.00 92.81 91 ASN A C 1
ATOM 728 O O . ASN A 1 91 ? 7.863 6.404 -5.265 1.00 92.81 91 ASN A O 1
ATOM 732 N N . ARG A 1 92 ? 6.283 5.909 -6.780 1.00 95.50 92 ARG A N 1
ATOM 733 C CA . ARG A 1 92 ? 5.211 5.736 -5.785 1.00 95.50 92 ARG A CA 1
ATOM 734 C C . ARG A 1 92 ? 5.406 4.490 -4.928 1.00 95.50 92 ARG A C 1
ATOM 736 O O . ARG A 1 92 ? 5.008 4.500 -3.769 1.00 95.50 92 ARG A O 1
ATOM 743 N N . MET A 1 93 ? 5.984 3.416 -5.468 1.00 96.69 93 MET A N 1
ATOM 744 C CA . MET A 1 93 ? 6.276 2.201 -4.699 1.00 96.69 93 MET A CA 1
ATOM 745 C C . MET A 1 93 ? 7.377 2.446 -3.674 1.00 96.69 93 MET A C 1
ATOM 747 O O . MET A 1 93 ? 7.234 2.023 -2.528 1.00 96.69 93 MET A O 1
ATOM 751 N N . TYR A 1 94 ? 8.410 3.202 -4.049 1.00 94.69 94 TYR A N 1
ATOM 752 C CA . TYR A 1 94 ? 9.449 3.614 -3.114 1.00 94.69 94 TYR A CA 1
ATOM 753 C C . TYR A 1 94 ? 8.881 4.499 -1.991 1.00 94.69 94 TYR A C 1
ATOM 755 O O . TYR A 1 94 ? 9.176 4.290 -0.812 1.00 94.69 94 TYR A O 1
ATOM 763 N N . GLU A 1 95 ? 8.015 5.465 -2.316 1.00 94.81 95 GLU A N 1
ATOM 764 C CA . GLU A 1 95 ? 7.298 6.261 -1.307 1.00 94.81 95 GLU A CA 1
ATOM 765 C C . GLU A 1 95 ? 6.411 5.385 -0.407 1.00 94.81 95 GLU A C 1
ATOM 767 O O . GLU A 1 95 ? 6.419 5.548 0.814 1.00 94.81 95 GLU A O 1
ATOM 772 N N . LEU A 1 96 ? 5.708 4.404 -0.981 1.00 95.94 96 LEU A N 1
ATOM 773 C CA . LEU A 1 96 ? 4.835 3.495 -0.235 1.00 95.94 96 LEU A CA 1
ATOM 774 C C . LEU A 1 96 ? 5.648 2.653 0.743 1.00 95.94 96 LEU A C 1
ATOM 776 O O . LEU A 1 96 ? 5.274 2.522 1.907 1.00 95.94 96 LEU A O 1
ATOM 780 N N . TRP A 1 97 ? 6.782 2.125 0.286 1.00 96.00 97 TRP A N 1
ATOM 781 C CA . TRP A 1 97 ? 7.706 1.354 1.106 1.00 96.00 97 TRP A CA 1
ATOM 782 C C . TRP A 1 97 ? 8.223 2.154 2.309 1.00 96.00 97 TRP A C 1
ATOM 784 O O . TRP A 1 97 ? 8.290 1.616 3.413 1.00 96.00 97 TRP A O 1
ATOM 794 N N . ASN A 1 98 ? 8.501 3.452 2.139 1.00 93.06 98 ASN A N 1
ATOM 795 C CA . ASN A 1 98 ? 8.905 4.334 3.242 1.00 93.06 98 ASN A CA 1
ATOM 796 C C . ASN A 1 98 ? 7.798 4.561 4.287 1.00 93.06 98 ASN A C 1
ATOM 798 O O . ASN A 1 98 ? 8.099 4.949 5.416 1.00 93.06 98 ASN A O 1
ATOM 802 N N . HIS A 1 99 ? 6.533 4.335 3.928 1.00 92.75 99 HIS A N 1
ATOM 803 C CA . HIS A 1 99 ? 5.395 4.412 4.844 1.00 92.75 99 HIS A CA 1
ATOM 804 C C . HIS A 1 99 ? 5.035 3.073 5.496 1.00 92.75 99 HIS A C 1
ATOM 806 O O . HIS A 1 99 ? 4.172 3.044 6.373 1.00 92.75 99 HIS A O 1
ATOM 812 N N . LEU A 1 100 ? 5.667 1.967 5.091 1.00 92.81 100 LEU A N 1
ATOM 813 C CA . LEU A 1 100 ? 5.427 0.674 5.721 1.00 92.81 100 LEU A CA 1
ATOM 814 C C . LEU A 1 100 ? 6.016 0.624 7.135 1.00 92.81 100 LEU A C 1
ATOM 816 O O . LEU A 1 100 ? 7.092 1.180 7.379 1.00 92.81 100 LEU A O 1
ATOM 820 N N . PRO A 1 101 ? 5.393 -0.146 8.044 1.00 89.50 101 PRO A N 1
ATOM 821 C CA . PRO A 1 101 ? 5.971 -0.397 9.347 1.00 89.50 101 PRO A CA 1
ATOM 822 C C . PRO A 1 101 ? 7.360 -1.011 9.232 1.00 89.50 101 PRO A C 1
ATOM 824 O O . PRO A 1 101 ? 7.571 -1.984 8.500 1.00 89.50 101 PRO A O 1
ATOM 827 N N . GLY A 1 102 ? 8.303 -0.505 10.029 1.00 85.62 102 GLY A N 1
ATOM 828 C CA . GLY A 1 102 ? 9.696 -0.974 10.018 1.00 85.62 102 GLY A CA 1
ATOM 829 C C . GLY A 1 102 ? 9.861 -2.470 10.324 1.00 85.62 102 GLY A C 1
ATOM 830 O O . GLY A 1 102 ? 10.891 -3.060 10.021 1.00 85.62 102 GLY A O 1
ATOM 831 N N . ARG A 1 103 ? 8.835 -3.108 10.898 1.00 86.44 103 ARG A N 1
ATOM 832 C CA . ARG A 1 103 ? 8.785 -4.558 11.133 1.00 86.44 103 ARG A CA 1
ATOM 833 C C . ARG A 1 103 ? 8.496 -5.396 9.878 1.00 86.44 103 ARG A C 1
ATOM 835 O O . ARG A 1 103 ? 8.612 -6.609 9.961 1.00 86.44 103 ARG A O 1
ATOM 842 N N . PHE A 1 104 ? 8.108 -4.785 8.755 1.00 85.12 104 PHE A N 1
ATOM 843 C CA . PHE A 1 104 ? 7.760 -5.487 7.508 1.00 85.12 104 PHE A CA 1
ATOM 844 C C . PHE A 1 104 ? 8.641 -5.101 6.320 1.00 85.12 104 PHE A C 1
ATOM 846 O O . PHE A 1 104 ? 8.797 -5.884 5.389 1.00 85.12 104 PHE A O 1
ATOM 853 N N . ASN A 1 105 ? 9.214 -3.898 6.335 1.00 78.81 105 ASN A N 1
ATOM 854 C CA . ASN A 1 105 ? 9.833 -3.290 5.157 1.00 78.81 105 ASN A CA 1
ATOM 855 C C . ASN A 1 105 ? 11.096 -4.012 4.632 1.00 78.81 105 ASN A C 1
ATOM 857 O O . ASN A 1 105 ? 11.438 -3.840 3.466 1.00 78.81 105 ASN A O 1
ATOM 861 N N . MET A 1 106 ? 11.764 -4.841 5.441 1.00 87.69 106 MET A N 1
ATOM 862 C CA . MET A 1 106 ? 12.932 -5.644 5.033 1.00 87.69 106 MET A CA 1
ATOM 863 C C . MET A 1 106 ? 12.573 -7.085 4.626 1.00 87.69 106 MET A C 1
ATOM 865 O O . MET A 1 106 ? 13.468 -7.908 4.434 1.00 87.69 106 MET A O 1
ATOM 869 N N . GLU A 1 107 ? 11.285 -7.417 4.528 1.00 91.62 107 GLU A N 1
ATOM 870 C CA . GLU A 1 107 ? 10.811 -8.750 4.153 1.00 91.62 107 GLU A CA 1
ATOM 871 C C . GLU A 1 107 ? 10.142 -8.740 2.776 1.00 91.62 107 GLU A C 1
ATOM 873 O O . GLU A 1 107 ? 9.447 -7.792 2.415 1.00 91.62 107 GLU A O 1
ATOM 878 N N . GLU A 1 108 ? 10.315 -9.812 2.000 1.00 92.75 108 GLU A N 1
ATOM 879 C CA . GLU A 1 108 ? 9.554 -9.986 0.760 1.00 92.75 108 GLU A CA 1
ATOM 880 C C . GLU A 1 108 ? 8.086 -10.316 1.076 1.00 92.75 108 GLU A C 1
ATOM 882 O O . GLU A 1 108 ? 7.822 -11.026 2.051 1.00 92.75 108 GLU A O 1
ATOM 887 N N . PRO A 1 109 ? 7.122 -9.809 0.287 1.00 94.62 109 PRO A N 1
ATOM 888 C CA . PRO A 1 109 ? 7.291 -9.065 -0.970 1.00 94.62 109 PRO A CA 1
ATOM 889 C C . PRO A 1 109 ? 7.430 -7.541 -0.806 1.00 94.62 109 PRO A C 1
ATOM 891 O O . PRO A 1 109 ? 7.529 -6.817 -1.796 1.00 94.62 109 PRO A O 1
ATOM 894 N N . PHE A 1 110 ? 7.404 -7.025 0.425 1.00 95.56 110 PHE A N 1
ATOM 895 C CA . PHE A 1 110 ? 7.442 -5.585 0.690 1.00 95.56 110 PHE A CA 1
ATOM 896 C C . PHE A 1 110 ? 8.771 -4.955 0.287 1.00 95.56 110 PHE A C 1
ATOM 898 O O . PHE A 1 110 ? 8.783 -3.856 -0.260 1.00 95.56 110 PHE A O 1
ATOM 905 N N . TYR A 1 111 ? 9.880 -5.655 0.528 1.00 95.31 111 TYR A N 1
ATOM 906 C CA . TYR A 1 111 ? 11.214 -5.153 0.227 1.00 95.31 111 TYR A CA 1
ATOM 907 C C . TYR A 1 111 ? 11.414 -4.893 -1.271 1.00 95.31 111 TYR A C 1
ATOM 909 O O . TYR A 1 111 ? 12.021 -3.890 -1.629 1.00 95.31 111 TYR A O 1
ATOM 917 N N . THR A 1 112 ? 10.810 -5.704 -2.150 1.00 96.25 112 THR A N 1
ATOM 918 C CA . THR A 1 112 ? 10.806 -5.458 -3.605 1.00 96.25 112 THR A CA 1
ATOM 919 C C . THR A 1 112 ? 10.349 -4.041 -3.976 1.00 96.25 112 THR A C 1
ATOM 921 O O . THR A 1 112 ? 10.878 -3.450 -4.917 1.00 96.25 112 THR A O 1
ATOM 924 N N . LEU A 1 113 ? 9.423 -3.443 -3.219 1.00 96.00 113 LEU A N 1
ATOM 925 C CA . LEU A 1 113 ? 8.927 -2.090 -3.490 1.00 96.00 113 LEU A CA 1
ATOM 926 C C . LEU A 1 113 ? 9.998 -0.998 -3.339 1.00 96.00 113 LEU A C 1
ATOM 928 O O . LEU A 1 113 ? 9.808 0.092 -3.869 1.00 96.00 113 LEU A O 1
ATOM 932 N N . SER A 1 114 ? 11.103 -1.278 -2.640 1.00 95.69 114 SER A N 1
ATOM 933 C CA . SER A 1 114 ? 12.180 -0.313 -2.408 1.00 95.69 114 SER A CA 1
ATOM 934 C C . SER A 1 114 ? 13.248 -0.287 -3.499 1.00 95.69 114 SER A C 1
ATOM 936 O O . SER A 1 114 ? 14.097 0.597 -3.456 1.00 95.69 114 SER A O 1
ATOM 938 N N . TYR A 1 115 ? 13.305 -1.306 -4.363 1.00 94.44 115 TYR A N 1
ATOM 939 C CA . TYR A 1 115 ? 14.419 -1.489 -5.303 1.00 94.44 115 TYR A CA 1
ATOM 940 C C . TYR A 1 115 ? 13.993 -1.937 -6.703 1.00 94.44 115 TYR A C 1
ATOM 942 O O . TYR A 1 115 ? 14.818 -1.947 -7.614 1.00 94.44 115 TYR A O 1
ATOM 9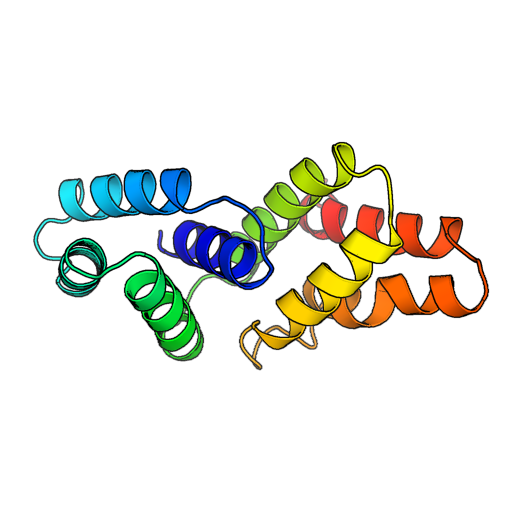50 N N . ALA A 1 116 ? 12.741 -2.356 -6.914 1.00 93.69 116 ALA A N 1
ATOM 951 C CA . ALA A 1 116 ? 12.308 -2.873 -8.213 1.00 93.69 116 ALA A CA 1
ATOM 952 C C . ALA A 1 116 ? 12.476 -1.860 -9.356 1.00 93.69 116 ALA A C 1
ATOM 954 O O . ALA A 1 116 ? 12.687 -2.252 -10.504 1.00 93.69 116 ALA A O 1
ATOM 955 N N . ASP A 1 117 ? 12.419 -0.566 -9.059 1.00 91.94 117 ASP A N 1
ATOM 956 C CA . ASP A 1 117 ? 12.610 0.521 -10.010 1.00 91.94 117 ASP A CA 1
ATOM 957 C C . ASP A 1 117 ? 14.080 0.922 -10.229 1.00 91.94 117 ASP A C 1
ATOM 959 O O . ASP A 1 117 ? 14.366 1.630 -11.195 1.00 91.94 117 ASP A O 1
ATOM 963 N N . ASP A 1 118 ? 15.040 0.396 -9.456 1.00 92.69 118 ASP A N 1
ATOM 964 C CA . ASP A 1 118 ? 16.476 0.673 -9.645 1.00 92.69 118 ASP A CA 1
ATOM 965 C C . ASP A 1 118 ? 16.957 0.285 -11.056 1.00 92.69 118 ASP A C 1
ATOM 967 O O . ASP A 1 118 ? 17.808 0.957 -1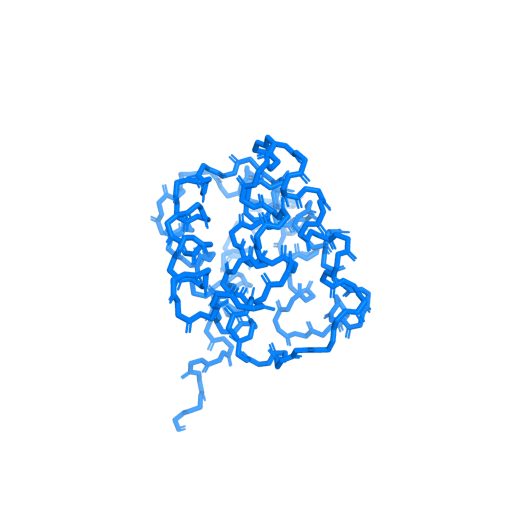1.654 1.00 92.69 118 ASP A O 1
ATOM 971 N N . CYS A 1 119 ? 16.370 -0.768 -11.634 1.00 90.12 119 CYS A N 1
ATOM 972 C CA . CYS A 1 119 ? 16.633 -1.245 -12.994 1.00 90.12 119 CYS A CA 1
ATOM 973 C C . CYS A 1 119 ? 16.322 -0.188 -14.070 1.00 90.12 119 CYS A C 1
ATOM 975 O O . CYS A 1 119 ? 16.932 -0.186 -15.144 1.00 90.12 119 CYS A O 1
ATOM 977 N N . LEU A 1 120 ? 15.419 0.758 -13.784 1.00 90.19 120 LEU A N 1
ATOM 978 C CA . LEU A 1 120 ? 15.065 1.835 -14.710 1.00 90.19 120 LEU A CA 1
ATOM 979 C C . LEU A 1 120 ? 16.232 2.802 -14.941 1.00 90.19 120 LEU A C 1
ATOM 981 O O . LEU A 1 120 ? 16.351 3.363 -16.030 1.00 90.19 120 LEU A O 1
ATOM 985 N N . SER A 1 121 ? 17.145 2.947 -13.973 1.00 88.62 121 SER A N 1
ATOM 986 C CA . SER A 1 121 ? 18.329 3.814 -14.100 1.00 88.62 121 SER A CA 1
ATOM 987 C C . SER A 1 121 ? 19.270 3.403 -15.242 1.00 88.62 121 SER A C 1
ATOM 989 O O . SER A 1 121 ? 19.977 4.243 -15.804 1.00 88.62 121 SER A O 1
ATOM 991 N N . ILE A 1 122 ? 19.248 2.120 -15.615 1.00 89.81 122 ILE A N 1
ATOM 992 C CA . ILE A 1 122 ? 20.011 1.544 -16.728 1.00 89.81 122 ILE A CA 1
ATOM 993 C C . ILE A 1 122 ? 19.128 1.201 -17.939 1.00 89.81 122 ILE A C 1
ATOM 995 O O . ILE A 1 122 ? 19.617 0.619 -18.907 1.00 89.81 122 ILE A O 1
ATOM 999 N N . GLY A 1 123 ? 17.846 1.580 -17.906 1.00 89.06 123 GLY A N 1
ATOM 1000 C CA . GLY A 1 123 ? 16.877 1.348 -18.978 1.00 89.06 123 GLY A CA 1
ATOM 1001 C C . GLY A 1 123 ? 16.322 -0.078 -19.057 1.00 89.06 123 GLY A C 1
ATOM 1002 O O . GLY A 1 123 ? 15.742 -0.433 -20.083 1.00 89.06 123 GLY A O 1
ATOM 1003 N N . ASP A 1 124 ? 16.48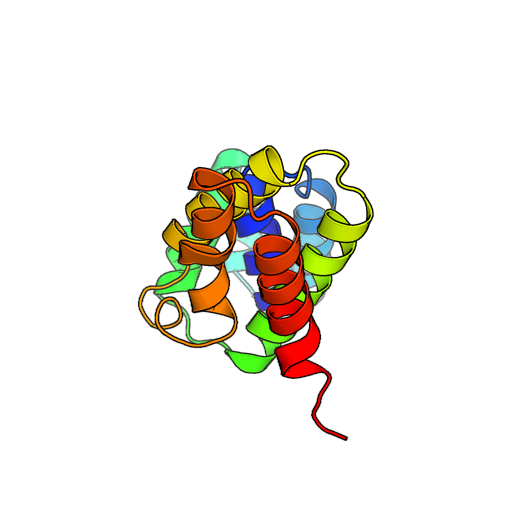6 -0.903 -18.016 1.00 92.25 124 ASP A N 1
ATOM 1004 C CA . ASP A 1 124 ? 15.953 -2.270 -17.989 1.00 92.25 124 ASP A CA 1
ATOM 1005 C C . ASP A 1 124 ? 14.536 -2.308 -17.397 1.00 92.25 124 ASP A C 1
ATOM 1007 O O . ASP A 1 124 ? 14.290 -2.738 -16.267 1.00 92.25 124 ASP A O 1
ATOM 1011 N N . GLU A 1 125 ? 13.572 -1.841 -18.192 1.00 93.44 125 GLU A N 1
ATOM 1012 C CA . GLU A 1 125 ? 12.153 -1.910 -17.830 1.00 93.44 125 GLU A CA 1
ATOM 1013 C C . GLU A 1 125 ? 11.655 -3.351 -17.680 1.00 93.44 125 GLU A C 1
ATOM 1015 O O . GLU A 1 125 ? 10.757 -3.610 -16.882 1.00 93.44 125 GLU A O 1
ATOM 1020 N N . LYS A 1 126 ? 12.220 -4.303 -18.434 1.00 93.50 126 LYS A N 1
ATOM 1021 C CA . LYS A 1 126 ? 11.784 -5.704 -18.396 1.00 93.50 126 LYS A CA 1
ATOM 1022 C C . LYS A 1 126 ? 12.061 -6.306 -17.025 1.00 93.50 126 LYS A C 1
ATOM 1024 O O . LYS A 1 126 ? 11.167 -6.915 -16.448 1.00 93.50 126 LYS A O 1
ATOM 1029 N N . GLN A 1 127 ? 13.262 -6.090 -16.495 1.00 93.62 127 GLN A N 1
ATOM 1030 C CA . GLN A 1 127 ? 13.620 -6.548 -15.158 1.00 93.62 127 GLN A CA 1
ATOM 1031 C C . GLN A 1 127 ? 12.766 -5.872 -14.078 1.00 93.62 127 GLN A C 1
ATOM 1033 O O . GLN A 1 127 ? 12.284 -6.553 -13.176 1.00 93.62 127 GLN A O 1
ATOM 1038 N N . CYS A 1 128 ? 12.522 -4.563 -14.197 1.00 94.44 128 CYS A N 1
ATOM 1039 C CA . CYS A 1 128 ? 11.641 -3.830 -13.284 1.00 94.44 128 CYS A CA 1
ATOM 1040 C C . CYS A 1 128 ? 10.231 -4.453 -13.227 1.00 94.44 128 CYS A C 1
ATOM 1042 O O . CYS A 1 128 ? 9.704 -4.731 -12.149 1.00 94.44 128 CYS A O 1
ATOM 1044 N N . ARG A 1 129 ? 9.648 -4.756 -14.395 1.00 94.44 129 ARG A N 1
ATOM 1045 C CA . ARG A 1 129 ? 8.341 -5.426 -14.505 1.00 94.44 129 ARG A CA 1
ATOM 1046 C C . ARG A 1 129 ? 8.344 -6.819 -13.892 1.00 94.44 129 ARG A C 1
ATOM 1048 O O . ARG A 1 129 ? 7.447 -7.133 -13.121 1.00 94.44 129 ARG A O 1
ATOM 1055 N N . GLU A 1 130 ? 9.362 -7.625 -14.185 1.00 95.06 130 GLU A N 1
ATOM 1056 C CA . GLU A 1 130 ? 9.486 -8.982 -13.640 1.00 95.06 130 GLU A CA 1
ATOM 1057 C C . GLU A 1 130 ? 9.567 -8.984 -12.104 1.00 95.06 130 GLU A C 1
ATOM 1059 O O . GLU A 1 130 ? 8.985 -9.859 -11.462 1.00 95.06 130 GLU A O 1
ATOM 1064 N N . LEU A 1 131 ? 10.248 -7.999 -11.504 1.00 96.12 131 LEU A N 1
ATOM 1065 C CA . LEU A 1 131 ? 10.324 -7.847 -10.048 1.00 96.12 131 LEU A CA 1
ATOM 1066 C C . LEU A 1 131 ? 8.953 -7.530 -9.436 1.00 96.12 131 LEU A C 1
ATOM 1068 O O . LEU A 1 131 ? 8.542 -8.216 -8.499 1.00 96.12 131 LEU A O 1
ATOM 1072 N N . TYR A 1 132 ? 8.223 -6.557 -9.988 1.00 95.75 132 TYR A N 1
ATOM 1073 C CA . TYR A 1 132 ? 6.870 -6.236 -9.522 1.00 95.75 132 TYR A CA 1
ATOM 1074 C C . TYR A 1 132 ? 5.887 -7.391 -9.729 1.00 95.75 132 TYR A C 1
ATOM 1076 O O . TYR A 1 132 ? 5.159 -7.764 -8.817 1.00 95.75 132 TYR A O 1
ATOM 1084 N N . GLU A 1 133 ? 5.887 -8.018 -10.901 1.00 94.94 133 GLU A N 1
ATOM 1085 C CA . GLU A 1 133 ? 4.986 -9.137 -11.191 1.00 94.94 133 GLU A CA 1
ATOM 1086 C C . GLU A 1 133 ? 5.231 -10.322 -10.248 1.00 94.94 133 GLU A C 1
ATOM 1088 O O . GLU A 1 133 ? 4.279 -10.945 -9.771 1.00 94.94 133 GLU A O 1
ATOM 1093 N N . LYS A 1 134 ? 6.496 -10.584 -9.899 1.00 94.94 134 LYS A N 1
ATOM 1094 C CA . LYS A 1 134 ? 6.856 -11.590 -8.898 1.00 94.94 134 LYS A CA 1
ATOM 1095 C C . 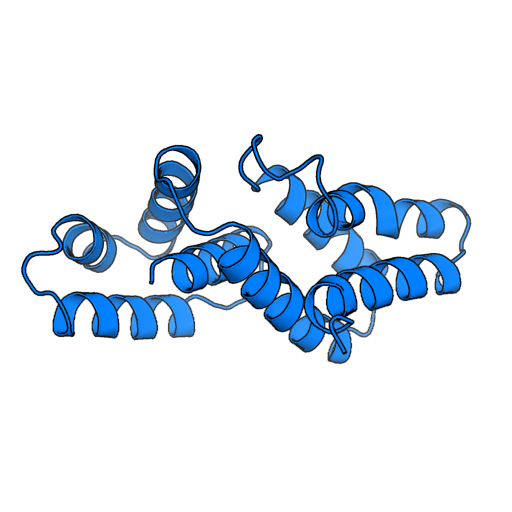LYS A 1 134 ? 6.386 -11.210 -7.492 1.00 94.94 134 LYS A C 1
ATOM 1097 O O . LYS A 1 134 ? 5.886 -12.078 -6.778 1.00 94.94 134 LYS A O 1
ATOM 1102 N N . SER A 1 135 ? 6.531 -9.951 -7.073 1.00 94.69 135 SER A N 1
ATOM 1103 C CA . SER A 1 135 ? 6.071 -9.521 -5.744 1.00 94.69 135 SER A CA 1
ATOM 1104 C C . SER A 1 135 ? 4.546 -9.591 -5.621 1.00 94.69 135 SER A C 1
ATOM 1106 O O . SER A 1 135 ? 4.037 -10.031 -4.590 1.00 94.69 135 SER A O 1
ATOM 1108 N N . PHE A 1 136 ? 3.814 -9.293 -6.700 1.00 94.38 136 PHE A N 1
ATOM 1109 C CA . PHE A 1 136 ? 2.362 -9.474 -6.763 1.00 94.38 136 PHE A CA 1
ATOM 1110 C C . PHE A 1 136 ? 1.937 -10.946 -6.663 1.00 94.38 136 PHE A C 1
ATOM 1112 O O . PHE A 1 136 ? 0.894 -11.249 -6.083 1.00 94.38 136 PHE A O 1
ATOM 1119 N N . GLY A 1 137 ? 2.740 -11.861 -7.216 1.00 92.50 137 GLY A N 1
ATOM 1120 C CA . GLY A 1 137 ? 2.512 -13.309 -7.173 1.00 92.50 137 GLY A CA 1
ATOM 1121 C C . GLY A 1 137 ? 2.896 -13.989 -5.855 1.00 92.50 137 GLY A C 1
ATOM 1122 O O . GLY A 1 137 ? 2.469 -15.114 -5.611 1.00 92.50 137 GLY A O 1
ATOM 1123 N N . PHE A 1 138 ? 3.630 -13.310 -4.969 1.00 93.25 138 PHE A N 1
ATOM 1124 C CA . PHE A 1 138 ? 4.263 -13.914 -3.789 1.00 93.25 138 PHE A CA 1
ATOM 1125 C C . PHE A 1 138 ? 3.313 -14.723 -2.890 1.00 93.25 138 PHE A C 1
ATOM 1127 O O . PHE A 1 138 ? 3.676 -15.790 -2.406 1.00 93.25 138 PHE A O 1
ATOM 1134 N N . TYR A 1 139 ? 2.088 -14.233 -2.676 1.00 88.12 139 TYR A N 1
ATOM 1135 C CA . TYR A 1 139 ? 1.077 -14.912 -1.853 1.00 88.12 139 TYR A CA 1
ATOM 1136 C C . TYR A 1 139 ? 0.168 -15.866 -2.648 1.00 88.12 139 TYR A C 1
ATOM 1138 O O . TYR A 1 139 ? -0.647 -16.570 -2.054 1.00 88.12 139 TYR A O 1
ATOM 1146 N N . GLY A 1 140 ? 0.266 -15.863 -3.981 1.00 72.12 140 GLY A N 1
ATOM 1147 C CA . GLY A 1 140 ? -0.515 -16.704 -4.890 1.00 72.12 140 GLY A CA 1
ATOM 1148 C C . GLY A 1 140 ? 0.174 -18.014 -5.275 1.00 72.12 140 GLY A C 1
ATOM 1149 O O . GLY A 1 140 ? -0.516 -18.952 -5.650 1.00 72.12 140 GLY A O 1
ATOM 1150 N N . ASP A 1 141 ? 1.499 -18.107 -5.122 1.00 53.56 141 ASP A N 1
ATOM 1151 C CA . ASP A 1 141 ? 2.301 -19.287 -5.490 1.00 53.56 141 ASP A CA 1
ATOM 1152 C C . ASP A 1 141 ? 2.296 -20.420 -4.431 1.00 53.56 141 ASP A C 1
ATOM 1154 O O . ASP A 1 141 ? 3.133 -21.323 -4.467 1.00 53.56 141 ASP A O 1
ATOM 1158 N N . CYS A 1 142 ? 1.343 -20.413 -3.491 1.00 39.84 142 CYS A N 1
ATOM 1159 C CA . CYS A 1 142 ? 1.032 -21.575 -2.650 1.00 39.84 142 CYS A CA 1
ATOM 1160 C C . CYS A 1 142 ? -0.020 -22.466 -3.343 1.00 39.84 142 CYS A C 1
ATOM 1162 O O . CYS A 1 142 ? -1.162 -22.545 -2.887 1.00 39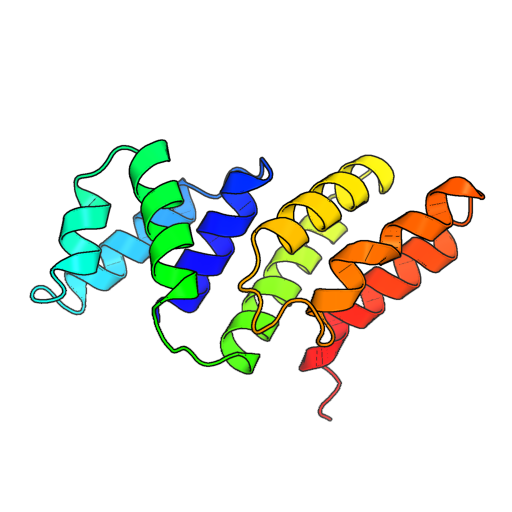.84 142 CYS A O 1
ATOM 1164 N N . GLU A 1 143 ? 0.376 -23.138 -4.428 1.00 33.66 143 GLU A N 1
ATOM 1165 C CA . GLU A 1 143 ? -0.277 -24.362 -4.934 1.00 33.66 143 GLU A CA 1
ATOM 1166 C C . GLU A 1 143 ? 0.631 -25.586 -4.748 1.00 33.66 143 GLU A C 1
ATOM 1168 O O . GLU A 1 143 ? 1.840 -25.502 -5.066 1.00 33.66 143 GLU A O 1
#

pLDDT: mean 91.25, std 8.49, range [33.66, 96.81]